Protein AF-A0A562K8I9-F1 (afdb_monomer)

Structure (mmCIF, N/CA/C/O backbone):
data_AF-A0A562K8I9-F1
#
_entry.id   AF-A0A562K8I9-F1
#
loop_
_atom_site.group_PDB
_atom_site.id
_atom_site.type_symbol
_atom_site.label_atom_id
_atom_site.label_alt_id
_atom_site.label_comp_id
_atom_site.label_asym_id
_atom_site.label_entity_id
_atom_site.label_seq_id
_atom_site.pdbx_PDB_ins_code
_atom_site.Cartn_x
_atom_site.Cartn_y
_atom_site.Cartn_z
_atom_site.occupancy
_atom_site.B_iso_or_equiv
_atom_site.auth_seq_id
_atom_site.auth_comp_id
_atom_site.auth_asym_id
_atom_site.auth_atom_id
_atom_site.pdbx_PDB_model_num
ATOM 1 N N . MET A 1 1 ? -2.345 1.645 3.563 1.00 88.62 1 MET A N 1
ATOM 2 C CA . MET A 1 1 ? -0.958 1.269 3.213 1.00 88.62 1 MET A CA 1
ATOM 3 C C . MET A 1 1 ? -0.950 0.675 1.813 1.00 88.62 1 MET A C 1
ATOM 5 O O . MET A 1 1 ? -1.953 0.085 1.429 1.00 88.62 1 MET A O 1
ATOM 9 N N . PHE A 1 2 ? 0.141 0.841 1.068 1.00 90.62 2 PHE A N 1
ATOM 10 C CA . PHE A 1 2 ? 0.401 0.105 -0.172 1.00 90.62 2 PHE A CA 1
ATOM 11 C C . PHE A 1 2 ? 1.612 -0.794 0.048 1.00 90.62 2 PHE A C 1
ATOM 13 O O . PHE A 1 2 ? 2.573 -0.326 0.656 1.00 90.62 2 PHE A O 1
ATOM 20 N N . ASP A 1 3 ? 1.573 -2.032 -0.436 1.00 87.38 3 ASP A N 1
ATOM 21 C CA . ASP A 1 3 ? 2.703 -2.958 -0.308 1.00 87.38 3 ASP A CA 1
ATOM 22 C C . ASP A 1 3 ? 2.738 -3.988 -1.448 1.00 87.38 3 ASP A C 1
ATOM 24 O O . ASP A 1 3 ? 1.738 -4.213 -2.138 1.00 87.38 3 ASP A O 1
ATOM 28 N N . ALA A 1 4 ? 3.887 -4.634 -1.632 1.00 86.56 4 ALA A N 1
ATOM 29 C CA . ALA A 1 4 ? 3.956 -5.891 -2.363 1.00 86.56 4 ALA A CA 1
ATOM 30 C C . ALA A 1 4 ? 3.463 -7.028 -1.453 1.00 86.56 4 ALA A C 1
ATOM 32 O O . ALA A 1 4 ? 3.816 -7.087 -0.276 1.00 86.56 4 ALA A O 1
ATOM 33 N N . ILE A 1 5 ? 2.650 -7.934 -1.993 1.00 84.12 5 ILE A N 1
ATOM 34 C CA . ILE A 1 5 ? 2.106 -9.086 -1.256 1.00 84.12 5 ILE A CA 1
ATOM 35 C C . ILE A 1 5 ? 2.484 -10.387 -1.953 1.00 84.12 5 ILE A C 1
ATOM 37 O O . ILE A 1 5 ? 2.489 -10.432 -3.175 1.00 84.12 5 ILE A O 1
ATOM 41 N N . ASP A 1 6 ? 2.769 -11.449 -1.203 1.00 84.75 6 ASP A N 1
ATOM 42 C CA . ASP A 1 6 ? 3.026 -12.774 -1.777 1.00 84.75 6 ASP A CA 1
ATOM 43 C C . ASP A 1 6 ? 1.929 -13.765 -1.380 1.00 84.75 6 ASP A C 1
ATOM 45 O O . ASP A 1 6 ? 2.057 -14.536 -0.433 1.00 84.75 6 ASP A O 1
ATOM 49 N N . TYR A 1 7 ? 0.793 -13.697 -2.073 1.00 82.44 7 TYR A N 1
ATOM 50 C CA . TYR A 1 7 ? -0.390 -14.522 -1.798 1.00 82.44 7 TYR A CA 1
ATOM 51 C C . TYR A 1 7 ? -0.531 -15.687 -2.785 1.00 82.44 7 TYR A C 1
ATOM 53 O O . TYR A 1 7 ? -1.564 -16.355 -2.816 1.00 82.44 7 TYR A O 1
ATOM 61 N N . GLY A 1 8 ? 0.484 -15.930 -3.621 1.00 86.69 8 GLY A N 1
ATOM 62 C CA . GLY A 1 8 ? 0.393 -16.900 -4.713 1.00 86.69 8 GLY A CA 1
ATOM 63 C C . GLY A 1 8 ? -0.670 -16.535 -5.756 1.00 86.69 8 GLY A C 1
ATOM 64 O O . GLY A 1 8 ? -1.177 -17.416 -6.450 1.00 86.69 8 GLY A O 1
ATOM 65 N N . LEU A 1 9 ? -1.032 -15.252 -5.849 1.00 91.00 9 LEU A N 1
ATOM 66 C CA . LEU A 1 9 ? -1.951 -14.734 -6.858 1.00 91.00 9 LEU A CA 1
ATOM 67 C C . LEU A 1 9 ? -1.249 -14.592 -8.216 1.00 91.00 9 LEU A C 1
ATOM 69 O O . LEU A 1 9 ? -0.044 -14.819 -8.354 1.00 91.00 9 LEU A O 1
ATOM 73 N N . LEU A 1 10 ? -1.997 -14.179 -9.240 1.00 95.62 10 LEU A N 1
ATOM 74 C CA . LEU A 1 10 ? -1.392 -13.834 -10.523 1.00 95.62 10 LEU A CA 1
ATOM 75 C C . LEU A 1 10 ? -0.561 -12.544 -10.397 1.00 95.62 10 LEU A C 1
ATOM 77 O O . LEU A 1 10 ? -0.996 -11.607 -9.724 1.00 95.62 10 LEU A O 1
ATOM 81 N N . PRO A 1 11 ? 0.599 -12.438 -11.071 1.00 95.25 11 PRO A N 1
ATOM 82 C CA . PRO A 1 11 ? 1.383 -11.209 -11.078 1.00 95.25 11 PRO A CA 1
ATOM 83 C C . PRO A 1 11 ? 0.565 -9.981 -11.492 1.00 95.25 11 PRO A C 1
ATOM 85 O O . PRO A 1 11 ? -0.121 -9.986 -12.514 1.00 95.25 11 PRO A O 1
ATOM 88 N N . GLY A 1 12 ? 0.662 -8.910 -10.707 1.00 95.75 12 GLY A N 1
ATOM 89 C CA . GLY A 1 12 ? -0.128 -7.695 -10.875 1.00 95.75 12 GLY A CA 1
ATOM 90 C C . GLY A 1 12 ? -1.548 -7.789 -10.310 1.00 95.75 12 GLY A C 1
ATOM 91 O O . GLY A 1 12 ? -2.300 -6.828 -10.414 1.00 95.75 12 GLY A O 1
ATOM 92 N N . GLN A 1 13 ? -1.976 -8.892 -9.703 1.00 96.88 13 GLN A N 1
ATOM 93 C CA . GLN A 1 13 ? -3.275 -8.908 -9.035 1.00 96.88 13 GLN A CA 1
ATOM 94 C C . GLN A 1 13 ? -3.244 -7.986 -7.807 1.00 96.88 13 GLN A C 1
ATOM 96 O O . GLN A 1 13 ? -2.317 -8.052 -6.998 1.00 96.88 13 GLN A O 1
ATOM 101 N N . LEU A 1 14 ? -4.243 -7.105 -7.698 1.00 96.19 14 LEU A N 1
ATOM 102 C CA . LEU A 1 14 ? -4.432 -6.247 -6.530 1.00 96.19 14 LEU A CA 1
ATOM 103 C C . LEU A 1 14 ? -5.349 -6.926 -5.522 1.00 96.19 14 LEU A C 1
ATOM 105 O O . LEU A 1 14 ? -6.380 -7.466 -5.915 1.00 96.19 14 LEU A O 1
ATOM 109 N N . GLU A 1 15 ? -5.011 -6.796 -4.244 1.00 94.00 15 GLU A N 1
ATOM 110 C CA . GLU A 1 15 ? -5.823 -7.264 -3.125 1.00 94.00 15 GLU A CA 1
ATOM 111 C C . GLU A 1 15 ? -6.074 -6.117 -2.144 1.00 94.00 15 GLU A C 1
ATOM 113 O O . GLU A 1 15 ? -5.171 -5.330 -1.844 1.00 94.00 15 GLU A O 1
ATOM 118 N N . LEU A 1 16 ? -7.307 -6.009 -1.647 1.00 94.12 16 LEU A N 1
ATOM 119 C CA . LEU A 1 16 ? -7.668 -5.072 -0.589 1.00 94.12 16 LEU A CA 1
ATOM 120 C C . LEU A 1 16 ? -7.944 -5.841 0.690 1.00 94.12 16 LEU A C 1
ATOM 122 O O . LEU A 1 16 ? -8.937 -6.553 0.795 1.00 94.12 16 LEU A O 1
ATOM 126 N N . VAL A 1 17 ? -7.118 -5.588 1.688 1.00 90.69 17 VAL A N 1
ATOM 127 C CA . VAL A 1 17 ? -7.285 -6.128 3.027 1.00 90.69 17 VAL A CA 1
ATOM 128 C C . VAL A 1 17 ? -7.678 -5.008 3.982 1.00 90.69 17 VAL A C 1
ATOM 130 O O . VAL A 1 17 ? -7.153 -3.897 3.879 1.00 90.69 17 VAL A O 1
ATOM 133 N N . ARG A 1 18 ? -8.580 -5.293 4.926 1.00 91.69 18 ARG A N 1
ATOM 134 C CA . ARG A 1 18 ? -9.085 -4.324 5.905 1.00 91.69 18 ARG A CA 1
ATOM 135 C C . ARG A 1 18 ? -8.940 -4.800 7.346 1.00 91.69 18 ARG A C 1
ATOM 137 O O . ARG A 1 18 ? -9.036 -5.990 7.625 1.00 91.69 18 ARG A O 1
ATOM 144 N N . ASP A 1 19 ? -8.707 -3.843 8.233 1.00 89.25 19 ASP A N 1
ATOM 145 C CA . ASP A 1 19 ? -8.810 -3.965 9.684 1.00 89.25 19 ASP A CA 1
ATOM 146 C C . ASP A 1 19 ? -8.050 -5.165 10.253 1.00 89.25 19 ASP A C 1
ATOM 148 O O . ASP A 1 19 ? -6.845 -5.295 10.035 1.00 89.25 19 ASP A O 1
ATOM 152 N N . ASP A 1 20 ? -8.735 -6.040 10.985 1.00 84.44 20 ASP A N 1
ATOM 153 C CA . ASP A 1 20 ? -8.138 -7.181 11.682 1.00 84.44 20 ASP A CA 1
ATOM 154 C C . ASP A 1 20 ? -7.613 -8.263 10.749 1.00 84.44 20 ASP A C 1
ATOM 156 O O . ASP A 1 20 ? -6.846 -9.128 11.176 1.00 84.44 20 ASP A O 1
ATOM 160 N N . GLU A 1 21 ? -7.985 -8.197 9.476 1.00 80.94 21 GLU A N 1
ATOM 161 C CA . GLU A 1 21 ? -7.395 -9.048 8.470 1.00 80.94 21 GLU A CA 1
ATOM 162 C C . GLU A 1 21 ? -5.965 -8.551 8.182 1.00 80.94 21 GLU A C 1
ATOM 164 O O . GLU A 1 21 ? -5.071 -9.384 8.136 1.00 80.94 21 GLU A O 1
ATOM 169 N N . VAL A 1 22 ? -5.668 -7.238 8.175 1.00 78.56 22 VAL A N 1
ATOM 170 C CA . VAL A 1 22 ? -4.327 -6.684 7.846 1.00 78.56 22 VAL A CA 1
ATOM 171 C C . VAL A 1 22 ? -3.172 -7.316 8.653 1.00 78.56 22 VAL A C 1
ATOM 173 O O . VAL A 1 22 ? -2.184 -7.717 8.032 1.00 78.56 22 VAL A O 1
ATOM 176 N N . PRO A 1 23 ? -3.253 -7.475 9.992 1.00 68.44 23 PRO A N 1
ATOM 177 C CA . PRO A 1 23 ? -2.237 -8.174 10.788 1.00 68.44 23 PRO A CA 1
ATOM 178 C C . PRO A 1 23 ? -2.003 -9.646 10.429 1.00 68.44 23 PRO A C 1
ATOM 180 O O . PRO A 1 23 ? -0.881 -10.148 10.541 1.00 68.44 23 PRO A O 1
ATOM 183 N N . LYS A 1 24 ? -3.051 -10.348 9.985 1.00 65.31 24 LYS A N 1
ATOM 184 C CA . LYS A 1 24 ? -3.029 -11.798 9.732 1.00 65.31 24 LYS A CA 1
ATOM 185 C C . LYS A 1 24 ? -2.274 -12.174 8.452 1.00 65.31 24 LYS A C 1
ATOM 187 O O . LYS A 1 24 ? -1.921 -13.336 8.277 1.00 65.31 24 LYS A O 1
ATOM 192 N N . PHE A 1 25 ? -1.959 -11.209 7.586 1.00 58.47 25 PHE A N 1
ATOM 193 C CA . PHE A 1 25 ? -1.302 -11.459 6.293 1.00 58.47 25 PHE A CA 1
ATOM 194 C C . PHE A 1 25 ? 0.220 -11.578 6.336 1.00 58.47 25 PHE A C 1
ATOM 196 O O . PHE A 1 25 ? 0.862 -11.698 5.297 1.00 58.47 25 PHE A O 1
ATOM 203 N N . THR A 1 26 ? 0.815 -11.594 7.525 1.00 53.09 26 THR A N 1
ATOM 204 C CA . THR A 1 26 ? 2.270 -11.694 7.709 1.00 53.09 26 THR A CA 1
ATOM 205 C C . THR A 1 26 ? 2.840 -13.113 7.563 1.00 53.09 26 THR A C 1
ATOM 207 O O . THR A 1 26 ? 4.044 -13.308 7.711 1.00 53.09 26 THR A O 1
ATOM 210 N N . GLY A 1 27 ? 2.005 -14.117 7.260 1.00 45.31 27 GLY A N 1
ATOM 211 C CA . GLY A 1 27 ? 2.390 -15.536 7.267 1.00 45.31 27 GLY A CA 1
ATOM 212 C C . GLY A 1 27 ? 2.847 -16.152 5.935 1.00 45.31 27 GLY A C 1
ATOM 213 O O . GLY A 1 27 ? 3.383 -17.261 5.944 1.00 45.31 27 GLY A O 1
ATOM 214 N N . ALA A 1 28 ? 2.660 -15.491 4.789 1.00 46.25 28 ALA A N 1
ATOM 215 C CA . ALA A 1 28 ? 2.991 -16.066 3.482 1.00 46.25 28 ALA A CA 1
ATOM 216 C C . ALA A 1 28 ? 4.367 -15.573 2.992 1.00 46.25 28 ALA A C 1
ATOM 218 O O . ALA A 1 28 ? 4.492 -14.454 2.525 1.00 46.25 28 ALA A O 1
ATOM 219 N N . LYS A 1 29 ? 5.384 -16.429 3.192 1.00 50.19 29 LYS A N 1
ATOM 220 C CA . LYS A 1 29 ? 6.769 -16.447 2.656 1.00 50.19 29 LYS A CA 1
ATOM 221 C C . LYS A 1 29 ? 7.534 -15.113 2.489 1.00 50.19 29 LYS A C 1
ATOM 223 O O . LYS A 1 29 ? 7.162 -14.216 1.755 1.00 50.19 29 LYS A O 1
ATOM 228 N N . LYS A 1 30 ? 8.735 -15.091 3.095 1.00 48.12 30 LYS A N 1
ATOM 229 C CA . LYS A 1 30 ? 9.695 -13.968 3.164 1.00 48.12 30 LYS A CA 1
ATOM 230 C C . LYS A 1 30 ? 9.033 -12.685 3.681 1.00 48.12 30 LYS A C 1
ATOM 232 O O . LYS A 1 30 ? 8.797 -11.753 2.924 1.00 48.12 30 LYS A O 1
ATOM 237 N N . VAL A 1 31 ? 8.801 -12.637 4.997 1.00 47.06 31 VAL A N 1
ATOM 238 C CA . VAL A 1 31 ? 8.443 -11.399 5.708 1.00 47.06 31 VAL A CA 1
ATOM 239 C C . VAL A 1 31 ? 9.454 -10.328 5.309 1.00 47.06 31 VAL A C 1
ATOM 241 O O . VAL A 1 31 ? 10.637 -10.425 5.648 1.00 47.06 31 VAL A O 1
ATOM 244 N N . SER A 1 32 ? 9.016 -9.349 4.521 1.00 54.34 32 SER A N 1
ATOM 245 C CA . SER A 1 32 ? 9.878 -8.234 4.154 1.00 54.34 32 SER A CA 1
ATOM 246 C C . SER A 1 32 ? 10.166 -7.421 5.420 1.00 54.34 32 SER A C 1
ATOM 248 O O . SER A 1 32 ? 9.324 -7.333 6.318 1.00 54.34 32 SER A O 1
ATOM 250 N N . LEU A 1 33 ? 11.350 -6.812 5.524 1.00 47.69 33 LEU A N 1
ATOM 251 C CA . LEU A 1 33 ? 11.715 -6.006 6.699 1.00 47.69 33 LEU A CA 1
ATOM 252 C C . LEU A 1 33 ? 10.677 -4.894 6.981 1.00 47.69 33 LEU A C 1
ATOM 254 O O . LEU A 1 33 ? 10.433 -4.540 8.132 1.00 47.69 33 LEU A O 1
ATOM 258 N N . 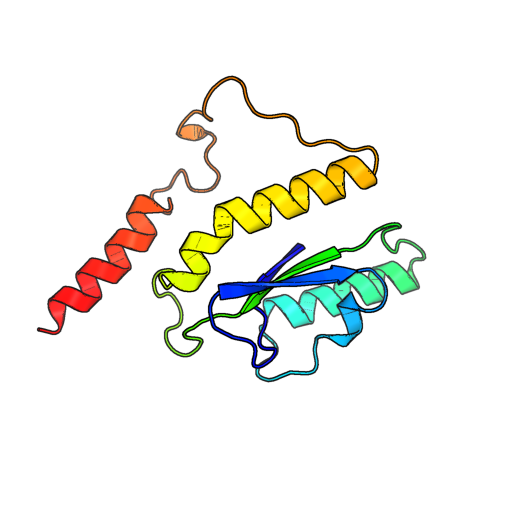HIS A 1 34 ? 10.025 -4.390 5.926 1.00 58.09 34 HIS A N 1
ATOM 259 C CA . HIS A 1 34 ? 8.970 -3.377 6.002 1.00 58.09 34 HIS A CA 1
ATOM 260 C C . HIS A 1 34 ? 7.686 -3.884 6.681 1.00 58.09 34 HIS A C 1
ATOM 262 O O . HIS A 1 34 ? 6.981 -3.101 7.315 1.00 58.09 34 HIS A O 1
ATOM 268 N N . GLN A 1 35 ? 7.393 -5.184 6.591 1.00 55.84 35 GLN A N 1
ATOM 269 C CA . GLN A 1 35 ? 6.188 -5.790 7.167 1.00 55.84 35 GLN A CA 1
ATOM 270 C C . GLN A 1 35 ? 6.347 -6.136 8.652 1.00 55.84 35 GLN A C 1
ATOM 272 O O . GLN A 1 35 ? 5.379 -6.024 9.405 1.00 55.84 35 GLN A O 1
ATOM 277 N N . MET A 1 36 ? 7.559 -6.491 9.095 1.00 58.84 36 MET A N 1
ATOM 278 C CA . MET A 1 36 ? 7.839 -6.791 10.507 1.00 58.84 36 MET A CA 1
ATOM 279 C C . MET A 1 36 ? 7.666 -5.548 11.392 1.00 58.84 36 MET A C 1
ATOM 281 O O . MET A 1 36 ? 6.896 -5.581 12.350 1.00 58.84 36 MET A O 1
ATOM 285 N N . GLY A 1 37 ? 8.275 -4.420 11.009 1.00 70.44 37 GLY A N 1
ATOM 286 C CA . GLY A 1 37 ? 8.148 -3.170 11.769 1.00 70.44 37 GLY A CA 1
ATOM 287 C C . GLY A 1 37 ? 6.714 -2.632 11.817 1.00 70.44 37 GLY A C 1
ATOM 288 O O . GLY A 1 37 ? 6.315 -1.985 12.783 1.00 70.44 37 GLY A O 1
ATOM 289 N N . PHE A 1 38 ? 5.893 -2.929 10.806 1.00 76.44 38 PHE A N 1
ATOM 290 C CA . PHE A 1 38 ? 4.502 -2.482 10.792 1.00 76.44 38 PHE A CA 1
ATOM 291 C C . PHE A 1 38 ? 3.638 -3.195 11.841 1.00 76.44 38 PHE A C 1
ATOM 293 O O . PHE A 1 38 ? 2.846 -2.544 12.523 1.00 76.44 38 PHE A O 1
ATOM 300 N N . GLN A 1 39 ? 3.814 -4.509 12.018 1.00 77.00 39 GLN A N 1
ATOM 301 C CA . GLN A 1 39 ? 3.102 -5.247 13.068 1.00 77.00 39 GLN A CA 1
ATOM 302 C C . GLN A 1 39 ? 3.512 -4.799 14.467 1.00 77.00 39 GLN A C 1
ATOM 304 O O . GLN A 1 39 ? 2.660 -4.697 15.349 1.00 77.00 39 GLN A O 1
ATOM 309 N N . GLU A 1 40 ? 4.791 -4.490 14.672 1.00 81.56 40 GLU A N 1
ATOM 310 C CA . GLU A 1 40 ? 5.277 -3.938 15.938 1.00 81.56 40 GLU A CA 1
ATOM 311 C C . GLU A 1 40 ? 4.619 -2.587 16.242 1.00 81.56 40 GLU A C 1
ATOM 313 O O . GLU A 1 40 ? 4.131 -2.377 17.353 1.00 81.56 40 GLU A O 1
ATOM 318 N N . VAL A 1 41 ? 4.514 -1.700 15.245 1.00 84.81 41 VAL A N 1
ATOM 319 C CA . VAL A 1 41 ? 3.824 -0.408 15.387 1.00 84.81 41 VAL A CA 1
ATOM 320 C C . VAL A 1 41 ? 2.340 -0.593 15.700 1.00 84.81 41 VAL A C 1
ATOM 322 O O . VAL A 1 41 ? 1.827 0.079 16.595 1.00 84.81 41 VAL A O 1
ATOM 325 N N . LEU A 1 42 ? 1.642 -1.500 15.007 1.00 84.88 42 LEU A N 1
ATOM 326 C CA . LEU A 1 42 ? 0.229 -1.777 15.283 1.00 84.88 42 LEU A CA 1
ATOM 327 C C . LEU A 1 42 ? 0.026 -2.371 16.679 1.00 84.88 42 LEU A C 1
ATOM 329 O O . LEU A 1 42 ? -0.886 -1.948 17.385 1.00 84.88 42 LEU A O 1
ATOM 333 N N . SER A 1 43 ? 0.892 -3.296 17.093 1.00 84.69 43 SER A N 1
ATOM 334 C CA . SER A 1 43 ? 0.833 -3.925 18.416 1.00 84.69 43 SER A CA 1
ATOM 335 C C . SER A 1 43 ? 1.103 -2.907 19.527 1.00 84.69 43 SER A C 1
ATOM 337 O O . SER A 1 43 ? 0.383 -2.863 20.521 1.00 84.69 43 SER A O 1
ATOM 339 N N . ALA A 1 44 ? 2.094 -2.028 19.346 1.00 89.19 44 ALA A N 1
ATOM 340 C CA . ALA A 1 44 ? 2.375 -0.941 20.280 1.00 89.19 44 ALA A CA 1
ATOM 341 C C . ALA A 1 44 ? 1.221 0.074 20.346 1.00 89.19 44 ALA A C 1
ATOM 343 O O . ALA A 1 44 ? 0.850 0.521 21.431 1.00 89.19 44 ALA A O 1
ATOM 344 N N . ALA A 1 45 ? 0.627 0.426 19.203 1.00 89.38 45 ALA A N 1
ATOM 345 C CA . ALA A 1 45 ? -0.541 1.299 19.160 1.00 89.38 45 ALA A CA 1
ATOM 346 C C . ALA A 1 45 ? -1.737 0.677 19.893 1.00 89.38 45 ALA A C 1
ATOM 348 O O . ALA A 1 45 ? -2.440 1.393 20.604 1.00 89.38 45 ALA A O 1
ATOM 349 N N . ASP A 1 46 ? -1.940 -0.635 19.768 1.00 87.69 46 ASP A N 1
ATOM 350 C CA . ASP A 1 46 ? -3.007 -1.367 20.452 1.00 87.69 46 ASP A CA 1
ATOM 351 C C . ASP A 1 46 ? -2.817 -1.371 21.975 1.00 87.69 46 ASP A C 1
ATOM 353 O O . ASP A 1 46 ? -3.715 -0.967 22.713 1.00 87.69 46 ASP A O 1
ATOM 357 N N . LEU A 1 47 ? -1.601 -1.676 22.450 1.00 90.62 47 LEU A N 1
ATOM 358 C CA . LEU A 1 47 ? -1.241 -1.603 23.874 1.00 90.62 47 LEU A CA 1
ATOM 359 C C . LEU A 1 47 ? -1.460 -0.208 24.480 1.00 90.62 47 LEU A C 1
ATOM 361 O O . LEU A 1 47 ? -1.764 -0.082 25.665 1.00 90.62 47 LEU A O 1
ATOM 365 N N . LEU A 1 48 ? -1.309 0.846 23.675 1.00 94.31 48 LEU A N 1
ATOM 366 C CA . LEU A 1 48 ? -1.522 2.235 24.088 1.00 94.31 48 LEU A CA 1
ATOM 367 C C . LEU A 1 48 ? -2.975 2.712 23.914 1.00 94.31 48 LEU A C 1
ATOM 369 O O . LEU A 1 48 ? -3.259 3.876 24.204 1.00 94.31 48 LEU A O 1
ATOM 373 N N . GLY A 1 49 ? -3.884 1.869 23.411 1.00 91.25 49 GLY A N 1
ATOM 374 C CA . GLY A 1 49 ? -5.263 2.254 23.090 1.00 91.25 49 GLY A CA 1
ATOM 375 C C . GLY A 1 49 ? -5.358 3.292 21.962 1.00 91.25 49 GLY A C 1
ATOM 376 O O . GLY A 1 49 ? -6.294 4.088 21.916 1.00 91.25 49 GLY A O 1
ATOM 377 N N . ARG A 1 50 ? -4.360 3.329 21.073 1.00 92.06 50 ARG A N 1
ATOM 378 C CA . ARG A 1 50 ? -4.204 4.285 19.962 1.00 92.06 50 ARG A CA 1
ATOM 379 C C . ARG A 1 50 ? -4.254 3.612 18.592 1.00 92.06 50 ARG A C 1
ATOM 381 O O . ARG A 1 50 ? -3.709 4.144 17.623 1.00 92.06 50 ARG A O 1
ATOM 388 N N . ARG A 1 51 ? -4.885 2.442 18.499 1.00 87.56 51 ARG A N 1
ATOM 389 C CA . ARG A 1 51 ? -5.087 1.754 17.222 1.00 87.56 51 ARG A CA 1
ATOM 390 C C . ARG A 1 51 ? -5.872 2.661 16.254 1.00 87.56 51 ARG A C 1
ATOM 392 O O . ARG A 1 51 ? -6.810 3.339 16.689 1.00 87.56 51 ARG A O 1
ATOM 399 N N . PRO A 1 52 ? -5.509 2.705 14.958 1.00 88.38 52 PRO A N 1
ATOM 400 C CA . PRO A 1 52 ? -6.311 3.399 13.957 1.00 88.38 52 PRO A CA 1
ATOM 401 C C . PRO A 1 52 ? -7.754 2.886 13.960 1.00 88.38 52 PRO A C 1
ATOM 403 O O . PRO A 1 52 ? -7.977 1.687 14.104 1.00 88.38 52 PRO A O 1
ATOM 406 N N . ARG A 1 53 ? -8.724 3.792 13.778 1.00 90.62 53 ARG A N 1
ATOM 407 C CA . ARG A 1 53 ? -10.146 3.420 13.652 1.00 90.62 53 ARG A CA 1
ATOM 408 C C . ARG A 1 53 ? -10.429 2.622 12.383 1.00 90.62 53 ARG A C 1
ATOM 410 O O . ARG A 1 53 ? -11.282 1.754 12.400 1.00 90.62 53 ARG A O 1
ATOM 417 N N . GLU A 1 54 ? -9.710 2.955 11.320 1.00 92.81 54 GLU A N 1
ATOM 418 C CA . GLU A 1 54 ? -9.854 2.387 9.988 1.00 92.81 54 GLU A CA 1
ATOM 419 C C . GLU A 1 54 ? -8.464 1.980 9.506 1.00 92.81 54 GLU A C 1
ATOM 421 O O . GLU A 1 54 ? -7.527 2.792 9.546 1.00 92.81 54 GLU A O 1
ATOM 426 N N . LEU A 1 55 ? -8.306 0.735 9.059 1.00 91.69 55 LEU A N 1
ATOM 427 C CA . LEU A 1 55 ? -7.035 0.242 8.547 1.00 91.69 55 LEU A CA 1
ATOM 428 C C . LEU A 1 55 ? -7.245 -0.494 7.225 1.00 91.69 55 LEU A C 1
ATOM 430 O O . LEU A 1 55 ? -8.102 -1.357 7.098 1.00 91.69 55 LEU A O 1
ATOM 434 N N . ALA A 1 56 ? -6.422 -0.183 6.223 1.00 93.44 56 ALA A N 1
ATOM 435 C CA . ALA A 1 56 ? -6.448 -0.899 4.954 1.00 93.44 56 ALA A CA 1
ATOM 436 C C . ALA A 1 56 ? -5.052 -1.083 4.359 1.00 93.44 56 ALA A C 1
ATOM 438 O O . ALA A 1 56 ? -4.210 -0.175 4.399 1.00 93.44 56 ALA A O 1
ATOM 439 N N . LEU A 1 57 ? -4.847 -2.240 3.740 1.00 91.69 57 LEU A N 1
ATOM 440 C CA . LEU A 1 57 ? -3.694 -2.590 2.923 1.00 91.69 57 LEU A CA 1
ATOM 441 C C . LEU A 1 57 ? -4.169 -2.829 1.487 1.00 91.69 57 LEU A C 1
ATOM 443 O O . LEU A 1 57 ? -5.025 -3.673 1.243 1.00 91.69 57 LEU A O 1
ATOM 447 N N . ILE A 1 58 ? -3.600 -2.084 0.544 1.00 94.94 58 ILE A N 1
ATOM 448 C CA . ILE A 1 58 ? -3.737 -2.338 -0.889 1.00 94.94 58 ILE A CA 1
ATOM 449 C C . ILE A 1 58 ? -2.454 -3.038 -1.331 1.00 94.94 58 ILE A C 1
ATOM 451 O O . ILE A 1 58 ? -1.411 -2.398 -1.482 1.00 94.94 58 ILE A O 1
ATOM 455 N N . GLY A 1 59 ? -2.535 -4.354 -1.478 1.00 92.44 59 GLY A N 1
ATOM 456 C CA . GLY A 1 59 ? -1.433 -5.207 -1.898 1.00 92.44 59 GLY A CA 1
ATOM 457 C C . GLY A 1 59 ? -1.403 -5.394 -3.411 1.00 92.44 59 GLY A C 1
ATOM 458 O O . GLY A 1 59 ? -2.455 -5.456 -4.042 1.00 92.44 59 GLY A O 1
ATOM 459 N N . CYS A 1 60 ? -0.212 -5.518 -3.996 1.00 93.94 60 CYS A N 1
ATOM 460 C CA . CYS A 1 60 ? -0.032 -5.985 -5.373 1.00 93.94 60 CYS A CA 1
ATOM 461 C C . CYS A 1 60 ? 0.879 -7.215 -5.408 1.00 93.94 60 CYS A C 1
ATOM 463 O O . CYS A 1 60 ? 1.983 -7.170 -4.861 1.00 93.94 60 CYS A O 1
ATOM 465 N N . GLN A 1 61 ? 0.440 -8.293 -6.061 1.00 92.81 61 GLN A N 1
ATOM 466 C CA . GLN A 1 61 ? 1.270 -9.481 -6.246 1.00 92.81 61 GLN A CA 1
ATOM 467 C C . GLN A 1 61 ? 2.427 -9.166 -7.213 1.00 92.81 61 GLN A C 1
ATOM 469 O O . GLN A 1 61 ? 2.182 -8.797 -8.368 1.00 92.81 61 GLN A O 1
ATOM 474 N N . PRO A 1 62 ? 3.691 -9.319 -6.795 1.00 90.50 62 PRO A N 1
ATOM 475 C CA . PRO A 1 62 ? 4.837 -9.128 -7.663 1.00 90.50 62 PRO A CA 1
ATOM 476 C C . PRO A 1 62 ? 4.978 -10.285 -8.657 1.00 90.50 62 PRO A C 1
ATOM 478 O O . PRO A 1 62 ? 4.556 -11.412 -8.405 1.00 90.50 62 PRO A O 1
ATOM 481 N N . MET A 1 63 ? 5.607 -9.996 -9.796 1.00 90.75 63 MET A N 1
ATOM 482 C CA . MET A 1 63 ? 6.035 -11.020 -10.756 1.00 90.75 63 MET A CA 1
ATOM 483 C C . MET A 1 63 ? 7.379 -11.648 -10.368 1.00 90.75 63 MET A C 1
ATOM 485 O O . MET A 1 63 ? 7.589 -12.831 -10.603 1.00 90.75 63 MET A O 1
ATOM 489 N N . ASP A 1 64 ? 8.281 -10.840 -9.811 1.00 83.44 64 ASP A N 1
ATOM 490 C CA . ASP A 1 64 ? 9.654 -11.209 -9.478 1.00 83.44 64 ASP A CA 1
ATOM 491 C C . ASP A 1 64 ? 10.005 -10.608 -8.109 1.00 83.44 64 ASP A C 1
ATOM 493 O O . ASP A 1 64 ? 9.832 -9.407 -7.891 1.00 83.44 64 ASP A O 1
ATOM 497 N N . LEU A 1 65 ? 10.441 -11.468 -7.188 1.00 77.75 65 LEU A N 1
ATOM 498 C CA . LEU A 1 65 ? 10.882 -11.138 -5.826 1.00 77.75 65 LEU A CA 1
ATOM 499 C C . LEU A 1 65 ? 12.376 -11.431 -5.610 1.00 77.75 65 LEU A C 1
ATOM 501 O O . LEU A 1 65 ? 12.886 -11.278 -4.499 1.00 77.75 65 LEU A O 1
ATOM 505 N N . GLU A 1 66 ? 13.074 -11.910 -6.637 1.00 78.62 66 GLU A N 1
ATOM 506 C CA . GLU A 1 66 ? 14.486 -12.284 -6.568 1.00 78.62 66 GLU A CA 1
ATOM 507 C C . GLU A 1 66 ? 15.393 -11.150 -7.052 1.00 78.62 66 GLU A C 1
ATOM 509 O O . GLU A 1 66 ? 16.497 -10.988 -6.531 1.00 78.62 66 GLU A O 1
ATOM 514 N N . ASN A 1 67 ? 14.913 -10.312 -7.973 1.00 76.75 67 ASN A N 1
ATOM 515 C CA . ASN A 1 67 ? 15.661 -9.169 -8.489 1.00 76.75 67 ASN A CA 1
ATOM 516 C C . ASN A 1 67 ? 15.531 -7.908 -7.607 1.00 76.75 67 ASN A C 1
ATOM 518 O O . ASN A 1 67 ? 14.832 -6.942 -7.932 1.00 76.75 67 ASN A O 1
ATOM 522 N N . TRP A 1 68 ? 16.206 -7.919 -6.458 1.00 69.75 68 TRP A N 1
ATOM 523 C CA . TRP A 1 68 ? 16.197 -6.811 -5.499 1.00 69.75 68 TRP A CA 1
ATOM 524 C C . TRP A 1 68 ? 16.803 -5.525 -6.077 1.00 69.75 68 TRP A C 1
ATOM 526 O O . TRP A 1 68 ? 17.937 -5.511 -6.544 1.00 69.75 68 TRP A O 1
ATOM 536 N N . GLY A 1 69 ? 16.059 -4.418 -5.985 1.00 72.06 69 GLY A N 1
ATOM 537 C CA . GLY A 1 69 ? 16.494 -3.108 -6.486 1.00 72.06 69 GLY A CA 1
ATOM 538 C C . GLY A 1 69 ? 16.307 -2.907 -7.994 1.00 72.06 69 GLY A C 1
ATOM 539 O O . GLY A 1 69 ? 16.688 -1.854 -8.506 1.00 72.06 69 GLY A O 1
ATOM 540 N N . GLY A 1 70 ? 15.715 -3.885 -8.686 1.00 78.25 70 GLY A N 1
ATOM 541 C CA . GLY A 1 70 ? 15.334 -3.782 -10.089 1.00 78.25 70 GLY A CA 1
ATOM 542 C C . GLY A 1 70 ? 14.089 -2.912 -10.337 1.00 78.25 70 GLY A C 1
ATOM 543 O O . GLY A 1 70 ? 13.371 -2.539 -9.405 1.00 78.25 70 GLY A O 1
ATOM 544 N N . PRO A 1 71 ? 13.813 -2.587 -11.613 1.00 82.25 71 PRO A N 1
ATOM 545 C CA . PRO A 1 71 ? 12.643 -1.814 -12.018 1.00 82.25 71 PRO A CA 1
ATOM 546 C C . PRO A 1 71 ? 11.333 -2.569 -11.754 1.00 82.25 71 PRO A C 1
ATOM 548 O O . PRO A 1 71 ? 11.309 -3.801 -11.699 1.00 82.25 71 PRO A O 1
ATOM 551 N N . LEU A 1 72 ? 10.205 -1.851 -11.690 1.00 87.94 72 LEU A N 1
ATOM 552 C CA . LEU A 1 72 ? 8.902 -2.514 -11.616 1.00 87.94 72 LEU A CA 1
ATOM 553 C C . LEU A 1 72 ? 8.644 -3.332 -12.887 1.00 87.94 72 LEU A C 1
ATOM 555 O O . LEU A 1 72 ? 8.711 -2.818 -14.014 1.00 87.94 72 LEU A O 1
ATOM 559 N N . THR A 1 73 ? 8.260 -4.594 -12.699 1.00 91.12 73 THR A N 1
ATOM 560 C CA . THR A 1 73 ? 7.769 -5.445 -13.788 1.00 91.12 73 THR A CA 1
ATOM 561 C C . THR A 1 73 ? 6.483 -4.867 -14.377 1.00 91.12 73 THR A C 1
ATOM 563 O O . THR A 1 73 ? 5.721 -4.166 -13.704 1.00 91.12 73 THR A O 1
ATOM 566 N N . ALA A 1 74 ? 6.239 -5.135 -15.663 1.00 93.69 74 ALA A N 1
ATOM 567 C CA . ALA A 1 74 ? 5.102 -4.556 -16.377 1.00 93.69 74 ALA A CA 1
ATOM 568 C C . ALA A 1 74 ? 3.749 -4.794 -15.669 1.00 93.69 74 ALA A C 1
ATOM 570 O O . ALA A 1 74 ? 3.021 -3.813 -15.502 1.00 93.69 74 ALA A O 1
ATOM 571 N N . PRO A 1 75 ? 3.428 -6.010 -15.167 1.00 95.56 75 PRO A N 1
ATOM 572 C CA . PRO A 1 75 ? 2.166 -6.246 -14.466 1.00 95.56 75 PRO A CA 1
ATOM 573 C C . PRO A 1 75 ? 1.988 -5.343 -13.244 1.00 95.56 75 PRO A C 1
ATOM 575 O O . PRO A 1 75 ? 0.944 -4.721 -13.100 1.00 95.56 75 PRO A O 1
ATOM 578 N N . VAL A 1 76 ? 3.017 -5.190 -12.405 1.00 93.69 76 VAL A N 1
ATOM 579 C CA . VAL A 1 76 ? 2.948 -4.345 -11.201 1.00 93.69 76 VAL A CA 1
ATOM 580 C C . VAL A 1 76 ? 2.872 -2.862 -11.569 1.00 93.69 76 VAL A C 1
ATOM 582 O O . VAL A 1 76 ? 2.076 -2.118 -10.996 1.00 93.69 76 VAL A O 1
ATOM 585 N N . ARG A 1 77 ? 3.649 -2.420 -12.567 1.00 93.94 77 ARG A N 1
ATOM 586 C CA . ARG A 1 77 ? 3.645 -1.026 -13.038 1.00 93.94 77 ARG A CA 1
ATOM 587 C C . ARG A 1 77 ? 2.256 -0.578 -13.491 1.00 93.94 77 ARG A C 1
ATOM 589 O O . ARG A 1 77 ? 1.833 0.529 -13.156 1.00 93.94 77 ARG A O 1
ATOM 596 N N . PHE A 1 78 ? 1.540 -1.423 -14.233 1.00 95.94 78 PHE A N 1
ATOM 597 C CA . PHE A 1 78 ? 0.194 -1.099 -14.714 1.00 95.94 78 PHE A CA 1
ATOM 598 C C . PHE A 1 78 ? -0.836 -0.950 -13.587 1.00 95.94 78 PHE A C 1
ATOM 600 O O . PHE A 1 78 ? -1.871 -0.316 -13.796 1.00 95.94 78 PHE A O 1
ATOM 607 N N . GLN A 1 79 ? -0.524 -1.437 -12.385 1.00 97.50 79 GLN A N 1
ATOM 608 C CA . GLN A 1 79 ? -1.415 -1.374 -11.232 1.00 97.50 79 GLN A CA 1
ATOM 609 C C . GLN A 1 79 ? -1.258 -0.126 -10.373 1.00 97.50 79 GLN A C 1
ATOM 611 O O . GLN A 1 79 ? -2.115 0.110 -9.524 1.00 97.50 79 GLN A O 1
ATOM 616 N N . ILE A 1 80 ? -0.270 0.738 -10.635 1.00 95.88 80 ILE A N 1
ATOM 617 C CA . ILE A 1 80 ? -0.138 2.008 -9.905 1.00 95.88 80 ILE A CA 1
ATOM 618 C C . ILE A 1 80 ? -1.422 2.858 -10.026 1.00 95.88 80 ILE A C 1
ATOM 620 O O . ILE A 1 80 ? -1.993 3.210 -8.989 1.00 95.88 80 ILE A O 1
ATOM 624 N N . PRO A 1 81 ? -1.959 3.169 -11.230 1.00 96.56 81 PRO A N 1
ATOM 625 C CA . PRO A 1 81 ? -3.188 3.958 -11.316 1.00 96.56 81 PRO A CA 1
ATOM 626 C C . PRO A 1 81 ? -4.423 3.264 -10.700 1.00 96.56 81 PRO 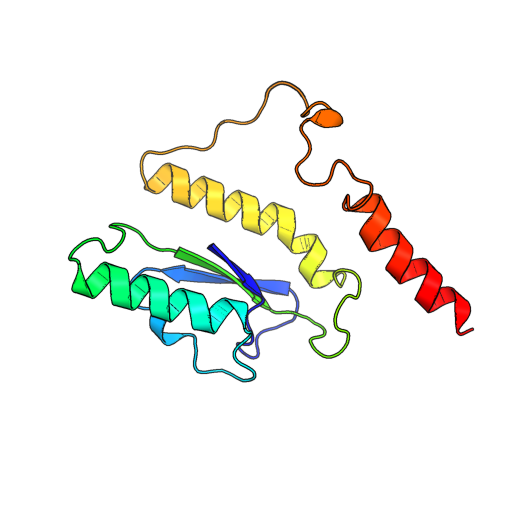A C 1
ATOM 628 O O . PRO A 1 81 ? -5.168 3.937 -9.985 1.00 96.56 81 PRO A O 1
ATOM 631 N N . PRO A 1 82 ? -4.680 1.956 -10.927 1.00 98.06 82 PRO A N 1
ATOM 632 C CA . PRO A 1 82 ? -5.729 1.218 -10.219 1.00 98.06 82 PRO A CA 1
ATOM 633 C C . PRO A 1 82 ? -5.616 1.260 -8.690 1.00 98.06 82 PRO A C 1
ATOM 635 O O . PRO A 1 82 ? -6.619 1.528 -8.028 1.00 98.06 82 PRO A O 1
ATOM 638 N N . ALA A 1 83 ? -4.419 1.067 -8.133 1.00 97.69 83 ALA A N 1
ATOM 639 C CA . ALA A 1 83 ? -4.185 1.102 -6.692 1.00 97.69 83 ALA A CA 1
ATOM 640 C C . ALA A 1 83 ? -4.473 2.495 -6.110 1.00 97.69 83 ALA A C 1
ATOM 642 O O . ALA A 1 83 ? -5.167 2.615 -5.101 1.00 97.69 83 ALA A O 1
ATOM 643 N N . ILE A 1 84 ? -4.033 3.563 -6.787 1.00 96.94 84 ILE A N 1
ATOM 644 C CA . ILE A 1 84 ? -4.345 4.945 -6.387 1.00 96.94 84 ILE A CA 1
ATOM 645 C C . ILE A 1 84 ? -5.858 5.183 -6.394 1.00 96.94 84 ILE A C 1
ATOM 647 O O . ILE A 1 84 ? -6.396 5.718 -5.427 1.00 96.94 84 ILE A O 1
ATOM 651 N N . ARG A 1 85 ? -6.570 4.751 -7.446 1.00 97.69 85 ARG A N 1
ATOM 652 C CA . ARG A 1 85 ? -8.037 4.881 -7.503 1.00 97.69 85 ARG A CA 1
ATOM 653 C C . ARG A 1 85 ? -8.721 4.153 -6.350 1.00 97.69 85 ARG A C 1
ATOM 655 O O . ARG A 1 85 ? -9.706 4.659 -5.821 1.00 97.69 85 ARG A O 1
ATOM 662 N N . LEU A 1 86 ? -8.216 2.982 -5.967 1.00 97.94 86 LEU A N 1
ATOM 663 C CA . LEU A 1 86 ? -8.743 2.232 -4.834 1.00 97.94 86 LEU A CA 1
ATOM 664 C C . LEU A 1 86 ? -8.532 2.989 -3.518 1.00 97.94 86 LEU A C 1
ATOM 666 O O . LEU A 1 86 ? -9.473 3.118 -2.743 1.00 97.94 86 LEU A O 1
ATOM 670 N N . ALA A 1 87 ? -7.352 3.571 -3.304 1.00 97.12 87 ALA A N 1
ATOM 671 C CA . ALA A 1 87 ? -7.093 4.396 -2.127 1.00 97.12 87 ALA A CA 1
ATOM 672 C C . ALA A 1 87 ? -7.954 5.662 -2.075 1.00 97.12 87 ALA A C 1
ATOM 674 O O . ALA A 1 87 ? -8.458 5.993 -1.009 1.00 97.12 87 ALA A O 1
ATOM 675 N N . CYS A 1 88 ? -8.177 6.345 -3.202 1.00 97.81 88 CYS A N 1
ATOM 676 C CA . CYS A 1 88 ? -9.086 7.494 -3.244 1.00 97.81 88 CYS A CA 1
ATOM 677 C C . CYS A 1 88 ? -10.506 7.106 -2.808 1.00 97.81 88 CYS A C 1
ATOM 679 O O . CYS A 1 88 ? -11.103 7.816 -2.008 1.00 97.81 88 CYS A O 1
ATOM 681 N N . LYS A 1 89 ? -11.010 5.950 -3.262 1.00 97.62 89 LYS A N 1
ATOM 682 C CA . LYS A 1 89 ? -12.318 5.430 -2.833 1.00 97.62 89 LYS A CA 1
ATOM 683 C C . LYS A 1 89 ? -12.359 5.104 -1.339 1.00 97.62 89 LYS A C 1
ATOM 685 O O . LYS A 1 89 ? -13.369 5.362 -0.698 1.00 97.62 89 LYS A O 1
ATOM 690 N N . LEU A 1 90 ? -11.285 4.539 -0.781 1.00 97.31 90 LEU A N 1
ATOM 691 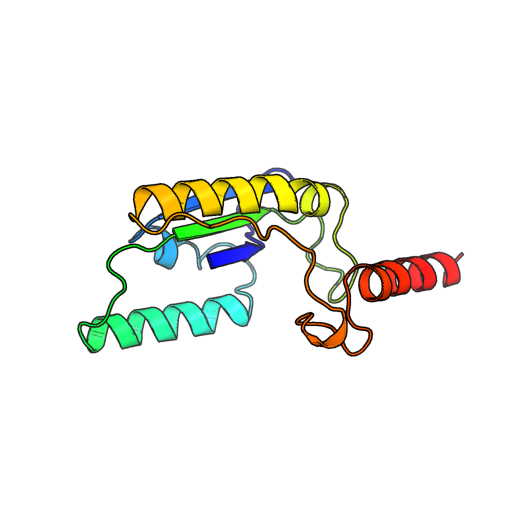C CA . LEU A 1 90 ? -11.188 4.298 0.666 1.00 97.31 90 LEU A CA 1
ATOM 692 C C . LEU A 1 90 ? -11.230 5.608 1.448 1.00 97.31 90 LEU A C 1
ATOM 694 O O . LEU A 1 90 ? -11.979 5.737 2.404 1.00 97.31 90 LEU A O 1
ATOM 698 N N . LEU A 1 91 ? -10.462 6.597 1.001 1.00 96.75 91 LEU A N 1
ATOM 699 C CA . LEU A 1 91 ? -10.419 7.919 1.609 1.00 96.75 91 LEU A CA 1
ATOM 700 C C . LEU A 1 91 ? -11.778 8.629 1.557 1.00 96.75 91 LEU A C 1
ATOM 702 O O . LEU A 1 91 ? -12.170 9.254 2.535 1.00 96.75 91 LEU A O 1
ATOM 706 N N . GLU A 1 92 ? -12.520 8.500 0.456 1.00 97.25 92 GLU A N 1
ATOM 707 C CA . GLU A 1 92 ? -13.910 8.965 0.364 1.00 97.25 92 GLU A CA 1
ATOM 708 C C . GLU A 1 92 ? -14.824 8.268 1.381 1.00 97.25 92 GLU A C 1
ATOM 710 O O . GLU A 1 92 ? -15.612 8.938 2.039 1.00 97.25 92 GLU A O 1
ATOM 715 N N . GLN A 1 93 ? -14.699 6.946 1.545 1.00 96.81 93 GLN A N 1
ATOM 716 C CA . GLN A 1 93 ? -15.475 6.171 2.525 1.00 96.81 93 GLN A CA 1
ATOM 717 C C . GLN A 1 93 ? -15.147 6.538 3.976 1.00 96.81 93 GLN A C 1
ATOM 719 O O . GLN A 1 93 ? -15.996 6.390 4.846 1.00 96.81 93 GLN A O 1
ATOM 724 N N . TRP A 1 94 ? -13.932 7.020 4.229 1.00 96.69 94 TRP A N 1
ATOM 725 C CA . TRP A 1 94 ? -13.475 7.490 5.537 1.00 96.69 94 TRP A CA 1
ATOM 726 C C . TRP A 1 94 ? -13.706 8.993 5.756 1.00 96.69 94 TRP A C 1
ATOM 728 O O . TRP A 1 94 ? -13.031 9.602 6.586 1.00 96.69 94 TRP A O 1
ATOM 738 N N . ASP A 1 95 ? -14.603 9.612 4.981 1.00 96.69 95 ASP A N 1
ATOM 739 C CA . ASP A 1 95 ? -14.935 11.041 5.050 1.00 96.69 95 ASP A CA 1
ATOM 740 C C . ASP A 1 95 ? -13.723 11.979 4.860 1.00 96.69 95 ASP A C 1
ATOM 742 O O . ASP A 1 95 ? -13.689 13.117 5.337 1.00 96.69 95 ASP A O 1
ATOM 746 N N . SER A 1 96 ? -12.703 11.520 4.129 1.00 95.81 96 SER A N 1
ATOM 747 C CA . SER A 1 96 ? -11.452 12.245 3.882 1.00 95.81 96 SER A CA 1
ATOM 748 C C . SER A 1 96 ? -11.053 12.230 2.397 1.00 95.81 96 SER A C 1
ATOM 750 O O . SER A 1 96 ? -9.954 11.795 2.051 1.00 95.81 96 SER A O 1
ATOM 752 N N . PRO A 1 97 ? -11.919 12.693 1.474 1.00 96.62 97 PRO A N 1
ATOM 753 C CA . PRO A 1 97 ? -11.707 12.535 0.038 1.00 96.62 97 PRO A CA 1
ATOM 754 C C . PRO A 1 97 ? -10.401 13.180 -0.442 1.00 96.62 97 PRO A C 1
ATOM 756 O O . PRO A 1 97 ? -10.093 14.339 -0.135 1.00 96.62 97 PRO A O 1
ATOM 759 N N . ALA A 1 98 ? -9.654 12.442 -1.264 1.00 94.44 98 ALA A N 1
ATOM 760 C CA . ALA A 1 98 ? -8.462 12.966 -1.916 1.00 94.44 98 ALA A CA 1
ATOM 761 C C . ALA A 1 98 ? -8.836 14.093 -2.892 1.00 94.44 98 ALA A C 1
ATOM 763 O O . ALA A 1 98 ? -9.746 13.955 -3.707 1.00 94.44 98 ALA A O 1
ATOM 764 N N . LYS A 1 99 ? -8.096 15.206 -2.852 1.00 93.19 99 LYS A N 1
ATOM 765 C CA . LYS A 1 99 ? -8.293 16.338 -3.768 1.00 93.19 99 LYS A CA 1
ATOM 766 C C . LYS A 1 99 ? -7.220 16.322 -4.857 1.00 93.19 99 LYS A C 1
ATOM 768 O O . LYS A 1 99 ? -6.039 16.466 -4.526 1.00 93.19 99 LYS A O 1
ATOM 773 N N . PRO A 1 100 ? -7.589 16.165 -6.142 1.00 90.12 100 PRO A N 1
ATOM 774 C CA . PRO A 1 100 ? -6.641 16.301 -7.238 1.00 90.12 100 PRO A CA 1
ATOM 775 C C . PRO A 1 100 ? -5.979 17.678 -7.209 1.00 90.12 100 PRO A C 1
ATOM 777 O O . PRO A 1 100 ? -6.638 18.695 -6.985 1.00 90.12 100 PRO A O 1
ATOM 780 N N . ARG A 1 101 ? -4.668 17.719 -7.451 1.00 88.44 101 ARG A N 1
ATOM 781 C CA . ARG A 1 101 ? -3.970 18.992 -7.638 1.00 88.44 101 ARG A CA 1
ATOM 782 C C . ARG A 1 101 ? -4.362 19.597 -8.987 1.00 88.44 101 ARG A C 1
ATOM 784 O O . ARG A 1 101 ? -4.404 18.889 -9.988 1.00 88.44 101 ARG A O 1
ATOM 791 N N . SER A 1 102 ? -4.595 20.908 -9.011 1.00 90.69 102 SER A N 1
ATOM 792 C CA . SER A 1 102 ? -4.873 21.673 -10.236 1.00 90.69 102 SER A CA 1
ATOM 793 C C . SER A 1 102 ? -3.620 21.957 -11.068 1.00 90.69 102 SER A C 1
ATOM 795 O O . SER A 1 102 ? -3.725 22.214 -12.263 1.00 90.69 102 SER A O 1
ATOM 797 N N . ALA A 1 103 ? -2.440 21.889 -10.450 1.00 89.88 103 ALA A N 1
ATOM 798 C CA . ALA A 1 103 ? -1.150 22.035 -11.107 1.00 89.88 103 ALA A CA 1
ATOM 799 C C . ALA A 1 103 ? -0.192 20.909 -10.673 1.00 89.88 103 ALA A C 1
ATOM 801 O O . ALA A 1 103 ? -0.276 20.436 -9.532 1.00 89.88 103 ALA A O 1
ATOM 802 N N . PRO A 1 104 ? 0.729 20.470 -11.550 1.00 83.44 104 PRO A N 1
ATOM 803 C CA . PRO A 1 104 ? 1.787 19.543 -11.168 1.00 83.44 104 PRO A CA 1
ATOM 804 C C . PRO A 1 104 ? 2.641 20.095 -10.020 1.00 83.44 104 PRO A C 1
ATOM 806 O O . PRO A 1 104 ? 2.854 21.301 -9.922 1.00 83.44 104 PRO A O 1
ATOM 809 N N . LEU A 1 105 ? 3.180 19.203 -9.183 1.00 82.81 105 LEU A N 1
ATOM 810 C CA . LEU A 1 105 ? 4.174 19.590 -8.180 1.00 82.81 105 LEU A CA 1
ATOM 811 C C . LEU A 1 105 ? 5.424 20.165 -8.869 1.00 82.81 105 LEU A C 1
ATOM 813 O O . LEU A 1 105 ? 5.935 19.528 -9.806 1.00 82.81 105 LEU A O 1
ATOM 817 N N . PRO A 1 106 ? 5.946 21.316 -8.406 1.00 82.38 106 PRO A N 1
ATOM 818 C CA . PRO A 1 106 ? 7.221 21.825 -8.887 1.00 82.38 106 PRO A CA 1
ATOM 819 C C . PRO A 1 106 ? 8.326 20.803 -8.599 1.00 82.38 106 PRO A C 1
ATOM 821 O O . PRO A 1 106 ? 8.260 20.045 -7.630 1.00 82.38 106 PRO A O 1
ATOM 824 N N . ALA A 1 107 ? 9.342 20.748 -9.466 1.00 74.94 107 ALA A N 1
ATOM 825 C CA . ALA A 1 107 ? 10.380 19.716 -9.399 1.00 74.94 10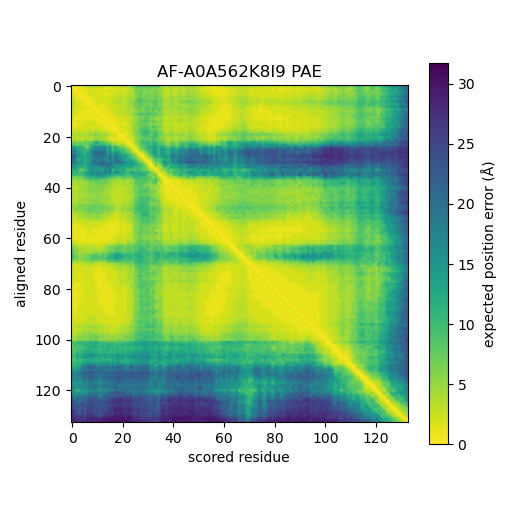7 ALA A CA 1
ATOM 826 C C . ALA A 1 107 ? 11.094 19.671 -8.035 1.00 74.94 107 ALA A C 1
ATOM 828 O O . ALA A 1 107 ? 11.391 18.585 -7.549 1.00 74.94 107 ALA A O 1
ATOM 829 N N . SER A 1 108 ? 11.281 20.830 -7.400 1.00 76.19 108 SER A N 1
ATOM 830 C CA . SER A 1 108 ? 11.884 20.998 -6.071 1.00 76.19 108 SER A CA 1
ATOM 831 C C . SER A 1 108 ? 11.073 20.396 -4.922 1.00 76.19 108 SER A C 1
ATOM 833 O O . SER A 1 108 ? 11.637 20.079 -3.884 1.00 76.19 108 SER A O 1
ATOM 835 N N . GLU A 1 109 ? 9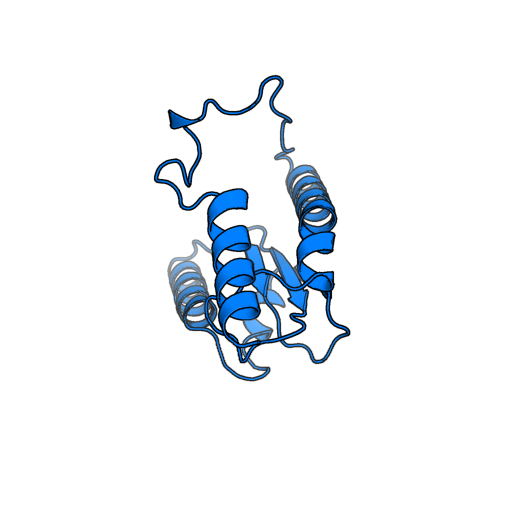.760 20.237 -5.093 1.00 75.19 109 GLU A N 1
ATOM 836 C CA . GLU A 1 109 ? 8.858 19.671 -4.080 1.00 75.19 109 GLU A CA 1
ATOM 837 C C . GLU A 1 109 ? 8.533 18.198 -4.349 1.00 75.19 109 GLU A C 1
ATOM 839 O O . GLU A 1 109 ? 7.745 17.574 -3.633 1.00 75.19 109 GLU A O 1
ATOM 844 N N . ARG A 1 110 ? 9.116 17.608 -5.399 1.00 73.81 110 ARG A N 1
ATOM 845 C CA . ARG A 1 110 ? 8.980 16.173 -5.635 1.00 73.81 110 ARG A CA 1
ATOM 846 C C . ARG A 1 110 ? 9.717 15.428 -4.532 1.00 73.81 110 ARG A C 1
ATOM 848 O O . ARG A 1 110 ? 10.882 15.695 -4.263 1.00 73.81 110 ARG A O 1
ATOM 855 N N . LEU A 1 111 ? 9.064 14.406 -3.984 1.00 67.94 111 LEU A N 1
ATOM 856 C CA . LEU A 1 111 ? 9.629 13.533 -2.949 1.00 67.94 111 LEU A CA 1
ATOM 857 C C . LEU A 1 111 ? 10.991 12.920 -3.350 1.00 67.94 111 LEU A C 1
ATOM 859 O O . LEU A 1 111 ? 11.790 12.569 -2.492 1.00 67.94 111 LEU A O 1
ATOM 863 N N . LEU A 1 112 ? 11.254 12.814 -4.658 1.00 65.19 112 LEU A N 1
ATOM 864 C CA . LEU A 1 112 ? 12.449 12.209 -5.252 1.00 65.19 112 LEU A CA 1
ATOM 865 C C . LEU A 1 112 ? 13.291 13.216 -6.063 1.00 65.19 112 LEU A C 1
ATOM 867 O O . LEU A 1 112 ? 13.996 12.815 -6.989 1.00 65.19 112 LEU A O 1
ATOM 871 N N . ALA A 1 113 ? 13.218 14.515 -5.740 1.00 57.66 113 ALA A N 1
ATOM 872 C CA . ALA A 1 113 ? 13.874 15.609 -6.475 1.00 57.66 113 ALA A CA 1
ATOM 873 C C . ALA A 1 113 ? 15.399 15.439 -6.682 1.00 57.66 113 ALA A C 1
ATOM 875 O O . ALA A 1 113 ? 15.965 16.047 -7.586 1.00 57.66 113 ALA A O 1
ATOM 876 N N . ASN A 1 114 ? 16.059 14.567 -5.912 1.00 59.94 114 ASN A N 1
ATOM 877 C CA . ASN A 1 114 ? 17.496 14.286 -5.989 1.00 59.94 114 ASN A CA 1
ATOM 878 C C . ASN A 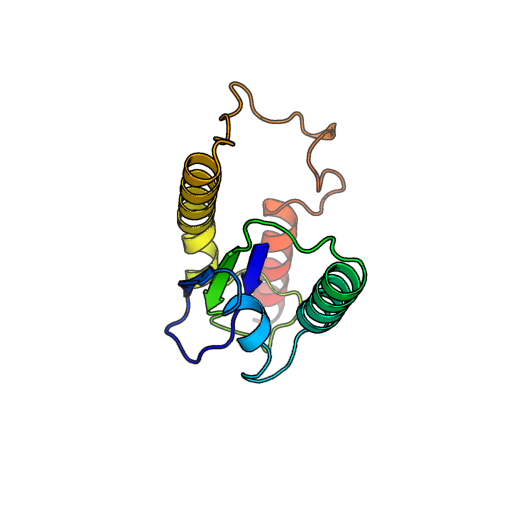1 114 ? 17.862 13.180 -7.009 1.00 59.94 114 ASN A C 1
ATOM 880 O O . ASN A 1 114 ? 18.689 12.321 -6.712 1.00 59.94 114 ASN A O 1
ATOM 884 N N . ASN A 1 115 ? 17.264 13.180 -8.208 1.00 55.50 115 ASN A N 1
ATOM 885 C CA . ASN A 1 115 ? 17.541 12.216 -9.299 1.00 55.50 115 ASN A CA 1
ATOM 886 C C . ASN A 1 115 ? 17.230 10.738 -8.984 1.00 55.50 115 ASN A C 1
ATOM 888 O O . ASN A 1 115 ? 17.819 9.827 -9.569 1.00 55.50 115 ASN A O 1
ATOM 892 N N . ILE A 1 116 ? 16.286 10.501 -8.076 1.00 55.78 116 ILE A N 1
ATOM 893 C CA . ILE A 1 116 ? 15.724 9.171 -7.777 1.00 55.78 116 ILE A CA 1
ATOM 894 C C . ILE A 1 116 ? 14.294 9.050 -8.303 1.00 55.78 116 ILE A C 1
ATOM 896 O O . ILE A 1 116 ? 13.562 8.139 -7.929 1.00 55.78 116 ILE A O 1
ATOM 900 N N . ASP A 1 117 ? 13.865 9.998 -9.140 1.00 64.75 117 ASP A N 1
ATOM 901 C CA . ASP A 1 117 ? 12.533 9.966 -9.717 1.00 64.75 117 ASP A CA 1
ATOM 902 C C . ASP A 1 117 ? 12.310 8.705 -10.559 1.00 64.75 117 ASP A C 1
ATOM 904 O O . ASP A 1 117 ? 13.238 8.026 -11.004 1.00 64.75 117 ASP A O 1
ATOM 908 N N . HIS A 1 118 ? 11.035 8.381 -10.758 1.00 62.03 118 HIS A N 1
ATOM 909 C CA . HIS A 1 118 ? 10.629 7.148 -11.417 1.00 62.03 118 HIS A CA 1
ATOM 910 C C . HIS A 1 118 ?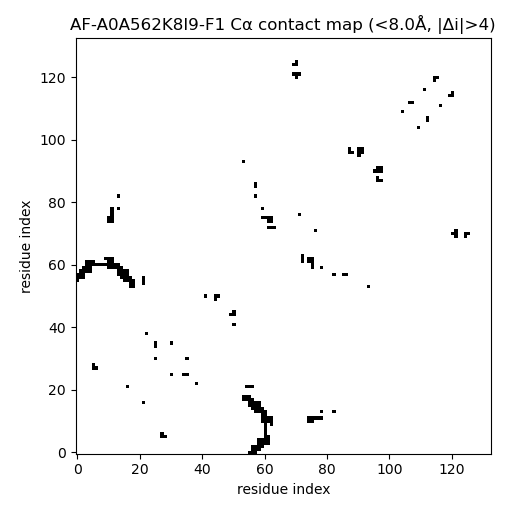 11.256 7.000 -12.812 1.00 62.03 118 HIS A C 1
ATOM 912 O O . HIS A 1 118 ? 11.613 5.897 -13.195 1.00 62.03 118 HIS A O 1
ATOM 918 N N . ALA A 1 119 ? 11.442 8.084 -13.573 1.00 63.69 119 ALA A N 1
ATOM 919 C CA . ALA A 1 119 ? 12.077 7.997 -14.887 1.00 63.69 119 ALA A CA 1
ATOM 920 C C . ALA A 1 119 ? 13.553 7.584 -14.774 1.00 63.69 119 ALA A C 1
ATOM 922 O O . ALA A 1 119 ? 13.982 6.670 -15.473 1.00 63.69 119 ALA A O 1
ATOM 923 N N . ASN A 1 120 ? 14.305 8.198 -13.859 1.00 59.28 120 ASN A N 1
ATOM 924 C CA . ASN A 1 120 ? 15.729 7.933 -13.670 1.00 59.28 120 ASN A CA 1
ATOM 925 C C . ASN A 1 120 ? 16.014 6.587 -12.983 1.00 59.28 120 ASN A C 1
ATOM 927 O O . ASN A 1 120 ? 16.967 5.904 -13.356 1.00 59.28 120 ASN A O 1
ATOM 931 N N . TYR A 1 121 ? 15.194 6.177 -12.011 1.00 61.44 121 TYR A N 1
ATOM 932 C CA . TYR A 1 121 ? 15.332 4.882 -11.335 1.00 61.44 121 TYR A CA 1
ATOM 933 C C . TYR A 1 121 ? 14.997 3.713 -12.273 1.00 61.44 121 TYR A C 1
ATOM 935 O O . TYR A 1 121 ? 15.772 2.768 -12.407 1.00 61.44 121 TYR A O 1
ATOM 943 N N . GLU A 1 122 ? 13.887 3.816 -13.008 1.00 62.19 122 GLU A N 1
ATOM 944 C CA . GLU A 1 122 ? 13.436 2.770 -13.934 1.00 62.19 122 GLU A CA 1
ATOM 945 C C . GLU A 1 122 ? 14.310 2.690 -15.197 1.00 62.19 122 GLU A C 1
ATOM 947 O O . GLU A 1 122 ? 14.460 1.616 -15.784 1.00 62.19 122 GLU A O 1
ATOM 952 N N . MET A 1 123 ? 14.917 3.808 -15.624 1.00 54.72 123 MET A N 1
ATOM 953 C CA . MET A 1 123 ? 15.886 3.810 -16.727 1.00 54.72 123 MET A CA 1
ATOM 954 C C . MET A 1 123 ? 17.204 3.130 -16.362 1.00 54.72 123 MET A C 1
ATOM 956 O O . MET A 1 123 ? 17.751 2.431 -17.214 1.00 54.72 123 MET A O 1
ATOM 960 N N . LYS A 1 124 ? 17.707 3.292 -15.129 1.00 52.50 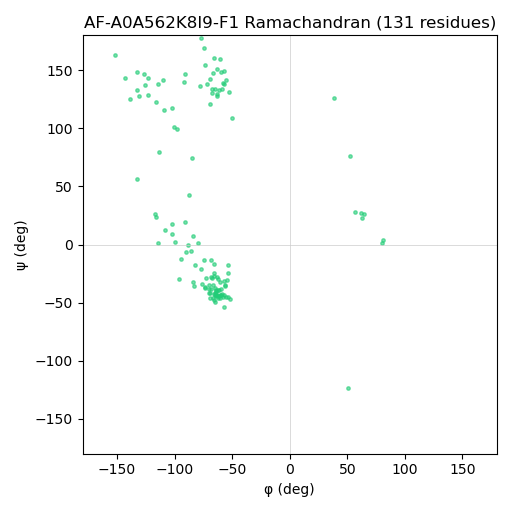124 LYS A N 1
ATOM 961 C CA . LYS A 1 124 ? 18.956 2.638 -14.696 1.00 52.50 124 LYS A CA 1
ATOM 962 C C . LYS A 1 124 ? 18.853 1.114 -14.787 1.00 52.50 124 LYS A C 1
ATOM 964 O O . LYS A 1 124 ? 19.709 0.490 -15.399 1.00 52.50 124 LYS A O 1
ATOM 969 N N . GLY A 1 125 ? 17.731 0.538 -14.349 1.00 52.12 125 GLY A N 1
ATOM 970 C CA . GLY A 1 125 ? 17.491 -0.904 -14.469 1.00 52.12 125 GLY A CA 1
ATOM 971 C C . GLY A 1 125 ? 17.441 -1.431 -15.912 1.00 52.12 125 GLY A C 1
ATOM 972 O O . GLY A 1 125 ? 17.808 -2.575 -16.161 1.00 52.12 125 GLY A O 1
ATOM 973 N N . ARG A 1 126 ? 17.022 -0.609 -16.887 1.00 51.09 126 ARG A N 1
ATOM 974 C CA . ARG A 1 126 ? 17.041 -0.984 -18.317 1.00 51.09 126 ARG A CA 1
ATOM 975 C C . ARG A 1 126 ? 18.439 -0.934 -18.931 1.00 51.09 126 ARG A C 1
ATOM 977 O O . ARG A 1 126 ? 18.717 -1.731 -19.822 1.00 51.09 126 ARG A O 1
ATOM 984 N N . ALA A 1 127 ? 19.286 -0.005 -18.492 1.00 50.31 127 ALA A N 1
ATOM 985 C CA . ALA A 1 127 ? 20.659 0.110 -18.978 1.00 50.31 127 ALA A CA 1
ATOM 986 C C . ALA A 1 127 ? 21.518 -1.082 -18.524 1.00 50.31 127 ALA A C 1
ATOM 988 O O . ALA A 1 127 ? 22.279 -1.620 -19.325 1.00 50.31 127 ALA A O 1
ATOM 989 N N . ASP A 1 128 ? 21.319 -1.553 -17.292 1.00 48.69 128 ASP A N 1
ATOM 990 C CA . ASP A 1 128 ? 22.071 -2.685 -16.738 1.00 48.69 128 ASP A CA 1
ATOM 991 C C . ASP A 1 128 ? 21.689 -4.023 -17.404 1.00 48.69 128 ASP A C 1
ATOM 993 O O . ASP A 1 128 ? 22.552 -4.854 -17.674 1.00 48.69 128 ASP A O 1
ATOM 997 N N . LEU A 1 129 ? 20.415 -4.203 -17.782 1.00 48.28 129 LEU A N 1
ATOM 998 C CA . LEU A 1 129 ? 19.950 -5.355 -18.576 1.00 48.28 129 LEU A CA 1
ATOM 999 C C . LEU A 1 129 ? 20.474 -5.348 -20.023 1.00 48.28 129 LEU A C 1
ATOM 1001 O O . LEU A 1 129 ? 20.624 -6.408 -20.624 1.00 48.28 129 LEU A O 1
ATOM 1005 N N . ALA A 1 130 ? 20.751 -4.171 -20.591 1.00 46.41 130 ALA A N 1
ATOM 1006 C CA . ALA A 1 130 ? 21.299 -4.031 -21.941 1.00 46.41 130 ALA A CA 1
ATOM 1007 C C . ALA A 1 130 ? 22.830 -4.206 -21.997 1.00 46.41 130 ALA A C 1
ATOM 1009 O O . ALA A 1 130 ? 23.372 -4.444 -23.072 1.00 46.41 130 ALA A O 1
ATOM 1010 N N . ALA A 1 131 ? 23.525 -4.105 -20.860 1.00 44.16 131 ALA A N 1
ATOM 1011 C CA . ALA A 1 131 ? 24.980 -4.249 -20.760 1.00 44.16 131 ALA A CA 1
ATOM 1012 C C . ALA A 1 131 ? 25.460 -5.709 -20.596 1.00 44.16 131 ALA A C 1
ATOM 1014 O O . ALA A 1 131 ? 26.663 -5.960 -20.627 1.00 44.16 131 ALA A O 1
ATOM 1015 N N . CYS A 1 132 ? 24.540 -6.669 -20.440 1.00 41.22 132 CYS A N 1
ATOM 1016 C CA . CYS A 1 132 ? 24.826 -8.110 -20.372 1.00 41.22 132 CYS A CA 1
ATOM 1017 C C . CYS A 1 132 ? 24.510 -8.877 -21.676 1.00 41.22 132 CYS A C 1
ATOM 1019 O O . CYS A 1 132 ? 24.366 -10.100 -21.631 1.00 41.22 132 CYS A O 1
ATOM 1021 N N . GLY A 1 133 ? 24.377 -8.181 -22.811 1.00 37.09 133 GLY A N 1
ATOM 1022 C CA . GLY A 1 133 ? 24.147 -8.772 -24.139 1.00 37.09 133 GLY A CA 1
ATOM 1023 C C . GLY A 1 133 ? 25.411 -8.930 -24.971 1.00 37.09 133 GLY A C 1
ATOM 1024 O O . GLY A 1 133 ? 26.275 -8.030 -24.895 1.00 37.09 133 GLY A O 1
#

Solvent-accessible surface area (backbone atoms only — not comparable to full-atom values): 8105 Å² total; per-residue (Å²): 89,76,47,80,38,63,79,85,62,58,54,29,42,73,46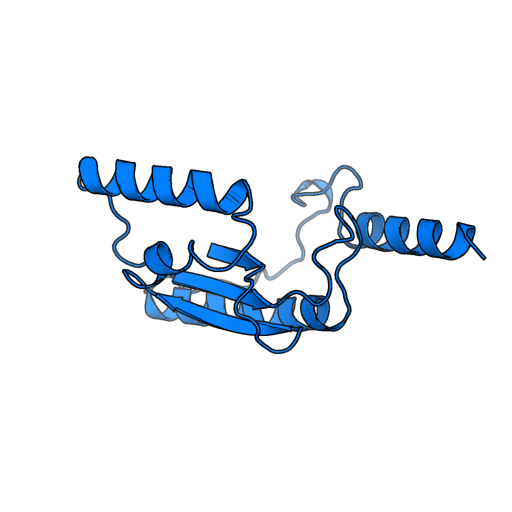,83,38,49,49,83,52,50,74,67,66,71,75,51,73,78,76,47,76,73,56,56,57,48,52,53,52,51,51,53,25,47,78,68,75,58,53,74,94,74,48,52,36,44,28,33,18,60,84,70,89,80,67,79,92,54,49,78,53,68,52,46,53,68,36,52,66,58,51,52,54,51,50,39,52,50,26,43,75,67,80,50,61,71,76,83,73,94,62,82,79,55,66,87,73,39,96,38,58,86,73,59,34,70,69,56,48,44,45,52,44,54,53,60,65,62,71,77,112

Sequence (133 aa):
MFDAIDYGLLPGQLELVRDDEVPKFTGAKKVSLHQMGFQEVLSAADLLGRRPRELALIGCQPMDLENWGGPLTAPVRFQIPPAIRLACKLLEQWDSPAKPRSAPLPASERLLANNIDHANYEMKGRADLAACG

Foldseek 3Di:
DEEAAAPVDPALDKDKDWDPRLLVRCPHPDRDPVNVVVNVVQVVCVVVVNHDPIDMYTYGHHPDPPPPLAAGDPSNVVCPVVSVVVVQVVCVVVVRHDDDDPDDDDLVPPPPSVQCDNVNSNVVNVVVVVVVD

Mean predicted aligned error: 9.36 Å

Radius of gyration: 17.3 Å; Cα contacts (8 Å, |Δi|>4): 120; chains: 1; bounding box: 40×39×48 Å

InterPro domains:
  IPR000671 Peptidase A31 family [PF01750] (2-89)
  IPR000671 Peptidase A31 family [PTHR30302] (2-95)
  IPR000671 Peptidase A31 family [TIGR00072] (2-90)
  IPR023430 Peptidase HybD-like domain superfamily [G3DSA:3.40.50.1450] (1-103)
  IPR023430 Peptidase HybD-like domain superfamily [SSF53163] (2-99)

pLDDT: mean 79.56, std 17.19, range [37.09, 98.06]

Nearest PDB structures (foldseek):
  1cfz-assembly2_B  TM=8.922E-01  e=6.828E-07  Escherichia coli
  5ija-assembly2_B  TM=6.304E-01  e=2.613E-03  Thermococcus kodakarensis KOD1
  7nhl-assembly1_j  TM=2.017E-01  e=9.373E+00  Staphylococcus aureus subsp. aureus NCTC 8325

Secondary structure (DSSP, 8-state):
-EEE--SS--TT-EEEEETTHHHHGGGSSS--HHHHHHHHHHHHHHHTT---SS-EEEEE--S-SSSTTPPPPHHHHHTHHHHHHHHHHHHHHTT-PPPPPSSPPPGGGSTTTTTTSHHHHHHHHHHHHHTT-

Organism: NCBI:txid993502